Protein AF-A0A967SQD0-F1 (afdb_monomer)

Radius of gyration: 14.89 Å; Cα contacts (8 Å, |Δi|>4): 60; chains: 1; bounding box: 29×39×36 Å

Foldseek 3Di:
DPPQFFWKWKQDPDRDIDTHDLDPPDDDDDDPPPIDIDTTDGPDDRDDDDDDDDPDDDPPPPPD

Secondary structure (DSSP, 8-state):
-TTSB--EEEE-STT-EEEE---TT------TTT--EEEPPBSS----------SS--STT---

Structure (mmCIF, N/CA/C/O backbone):
data_AF-A0A967SQD0-F1
#
_entry.id   AF-A0A967SQD0-F1
#
loop_
_atom_site.group_PDB
_atom_site.id
_atom_site.type_symbol
_atom_site.label_atom_id
_atom_site.label_alt_id
_atom_site.label_comp_id
_atom_site.label_asym_id
_atom_site.label_entity_id
_atom_site.label_seq_id
_atom_site.pdbx_PDB_ins_code
_atom_site.Cartn_x
_atom_site.Cartn_y
_atom_site.Cartn_z
_atom_site.occupancy
_atom_site.B_iso_or_equiv
_atom_site.auth_seq_id
_atom_site.auth_comp_id
_atom_site.auth_asym_id
_atom_site.auth_atom_id
_atom_site.pdbx_PDB_model_num
ATOM 1 N N . GLN A 1 1 ? -8.169 3.380 14.000 1.00 71.06 1 GLN A N 1
ATOM 2 C CA . GLN A 1 1 ? -7.917 2.771 15.320 1.00 71.06 1 GLN A CA 1
ATOM 3 C C . GLN A 1 1 ? -7.665 1.287 15.103 1.00 71.06 1 GLN A C 1
ATOM 5 O O . GLN A 1 1 ? -8.074 0.788 14.055 1.00 71.06 1 GLN A O 1
ATOM 10 N N . PRO A 1 2 ? -6.971 0.588 16.018 1.00 81.69 2 PRO A N 1
ATOM 11 C CA . PRO A 1 2 ? -6.806 -0.857 15.901 1.00 81.69 2 PRO A CA 1
ATOM 12 C C . PRO A 1 2 ? -8.171 -1.533 15.700 1.00 81.69 2 PRO A C 1
ATOM 14 O O . PRO A 1 2 ? -9.096 -1.266 16.463 1.00 81.69 2 PRO A O 1
ATOM 17 N N . GLY A 1 3 ? -8.302 -2.349 14.652 1.00 87.06 3 GLY A N 1
ATOM 18 C CA . GLY A 1 3 ? -9.558 -3.021 14.288 1.00 87.06 3 GLY A CA 1
ATOM 19 C C . GLY A 1 3 ? -10.424 -2.319 13.230 1.00 87.06 3 GLY A C 1
ATOM 20 O O . GLY A 1 3 ? -11.378 -2.924 12.751 1.00 87.06 3 GLY A O 1
ATOM 21 N N . ASP A 1 4 ? -10.085 -1.098 12.802 1.00 92.69 4 ASP A N 1
ATOM 22 C CA . ASP A 1 4 ? -10.808 -0.395 11.721 1.00 92.69 4 ASP A CA 1
ATOM 23 C C . ASP A 1 4 ? -10.510 -0.958 10.312 1.00 92.69 4 ASP A C 1
ATOM 25 O O . ASP A 1 4 ? -11.209 -0.637 9.338 1.00 92.69 4 ASP A O 1
ATOM 29 N N . GLY A 1 5 ? -9.460 -1.774 10.192 1.00 94.94 5 GLY A N 1
ATOM 30 C CA . GLY A 1 5 ? -8.959 -2.314 8.933 1.00 94.94 5 GLY A CA 1
ATOM 31 C C . GLY A 1 5 ? -8.288 -1.260 8.046 1.00 94.94 5 GLY A C 1
ATOM 32 O O . GLY A 1 5 ? -7.961 -0.147 8.474 1.00 94.94 5 GLY A O 1
ATOM 33 N N . GLY A 1 6 ? -8.123 -1.577 6.761 1.00 96.56 6 GLY A N 1
ATOM 34 C CA . GLY A 1 6 ? -7.490 -0.673 5.797 1.00 96.56 6 GLY A CA 1
ATOM 35 C C . GLY A 1 6 ? -5.962 -0.667 5.848 1.00 96.56 6 GLY A C 1
ATOM 36 O O . GLY A 1 6 ? -5.328 0.278 5.362 1.00 96.56 6 GLY A O 1
ATOM 37 N N . GLU A 1 7 ? -5.351 -1.679 6.449 1.00 97.75 7 GLU A N 1
ATOM 38 C CA . GLU A 1 7 ? -3.910 -1.868 6.419 1.00 97.75 7 GLU A CA 1
ATOM 39 C C . GLU A 1 7 ? -3.428 -2.051 4.977 1.00 97.75 7 GLU A C 1
ATOM 41 O O . GLU A 1 7 ? -4.092 -2.659 4.134 1.00 97.75 7 GLU A O 1
ATOM 46 N N . LEU A 1 8 ? -2.256 -1.492 4.686 1.00 97.62 8 LEU A N 1
ATOM 47 C CA . LEU A 1 8 ? -1.525 -1.817 3.471 1.00 97.62 8 LEU A CA 1
ATOM 48 C C . LEU A 1 8 ? -0.716 -3.079 3.758 1.00 97.62 8 LEU A C 1
ATOM 50 O O . LEU A 1 8 ? 0.199 -3.048 4.582 1.00 97.62 8 LEU A O 1
ATOM 54 N N . LYS A 1 9 ? -1.076 -4.179 3.104 1.00 97.94 9 LYS A N 1
ATOM 55 C CA . LYS A 1 9 ? -0.365 -5.446 3.205 1.00 97.94 9 LYS A CA 1
ATOM 56 C C . LYS A 1 9 ? 0.629 -5.550 2.062 1.00 97.94 9 LYS A C 1
ATOM 58 O O . LYS A 1 9 ? 0.251 -5.396 0.906 1.00 97.94 9 LYS A O 1
ATOM 63 N N . MET A 1 10 ? 1.888 -5.795 2.394 1.00 97.19 10 MET A N 1
ATOM 64 C CA . MET A 1 10 ? 2.970 -6.003 1.435 1.00 97.19 10 MET A CA 1
ATOM 65 C C . MET A 1 10 ? 3.473 -7.434 1.521 1.00 97.19 10 MET A C 1
ATOM 67 O O . MET A 1 10 ? 3.642 -7.958 2.625 1.00 97.19 10 MET A O 1
ATOM 71 N N . TYR A 1 11 ? 3.743 -8.025 0.364 1.00 96.75 11 TYR A N 1
ATOM 72 C CA . TYR A 1 11 ? 4.293 -9.367 0.244 1.00 96.75 11 TYR A CA 1
ATOM 73 C C . TYR A 1 11 ? 5.800 -9.279 0.011 1.00 96.75 11 TYR A C 1
ATOM 75 O O . TYR A 1 11 ? 6.268 -8.622 -0.922 1.00 96.75 11 TYR A O 1
ATOM 83 N N . GLY A 1 12 ? 6.554 -9.890 0.919 1.00 91.75 12 GLY A N 1
ATOM 84 C CA . GLY A 1 12 ? 8.002 -10.009 0.851 1.00 91.75 12 GLY A CA 1
ATOM 85 C C . GLY A 1 12 ? 8.442 -11.315 0.182 1.00 91.75 12 GLY A C 1
ATOM 86 O O . GLY A 1 12 ? 7.616 -12.093 -0.292 1.00 91.75 12 GLY A O 1
ATOM 87 N N . PRO A 1 13 ? 9.757 -11.578 0.122 1.00 89.62 13 PRO A N 1
ATOM 88 C CA . PRO A 1 13 ? 10.280 -12.842 -0.385 1.00 89.62 13 PRO A CA 1
ATOM 89 C C . PRO A 1 13 ? 9.782 -14.041 0.439 1.00 89.62 13 PRO A C 1
ATOM 91 O O . PR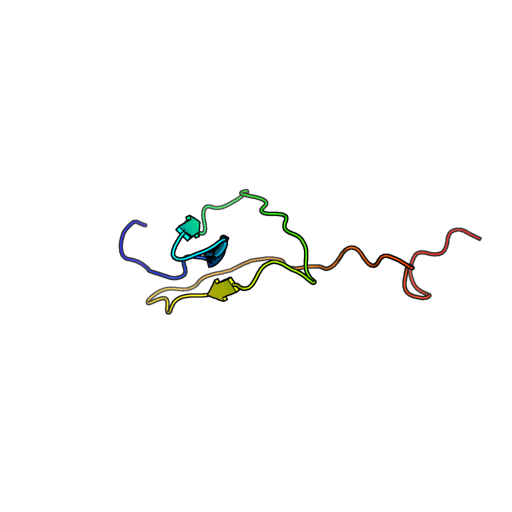O A 1 13 ? 9.879 -14.041 1.665 1.00 89.62 13 PRO A O 1
ATOM 94 N N . GLY A 1 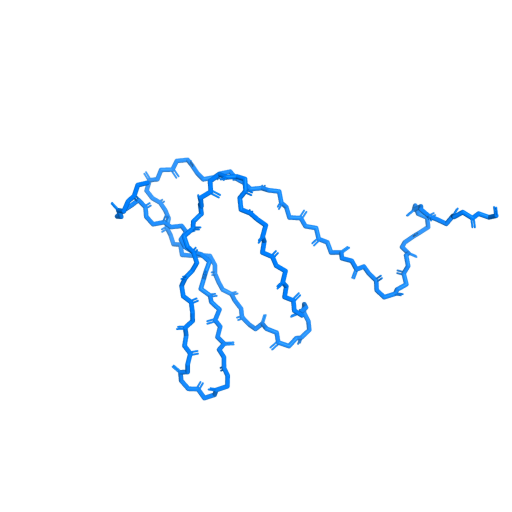14 ? 9.319 -15.091 -0.243 1.00 88.12 14 GLY A N 1
ATOM 95 C CA . GLY A 1 14 ? 8.735 -16.266 0.411 1.00 88.12 14 GLY A CA 1
ATOM 96 C C . GLY A 1 14 ? 7.333 -15.973 0.947 1.00 88.12 14 GLY A C 1
ATOM 97 O O . GLY A 1 14 ? 6.537 -15.350 0.254 1.00 88.12 14 GLY A O 1
ATOM 98 N N . ASP A 1 15 ? 7.051 -16.411 2.175 1.00 87.69 15 ASP A N 1
ATOM 99 C CA . ASP A 1 15 ? 5.762 -16.194 2.854 1.00 87.69 15 ASP A CA 1
ATOM 100 C 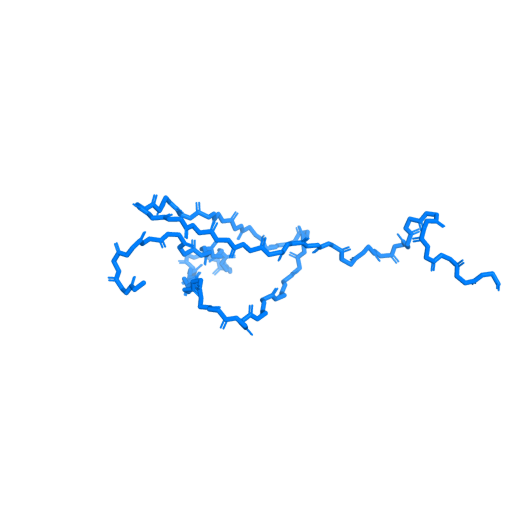C . ASP A 1 15 ? 5.783 -14.976 3.803 1.00 87.69 15 ASP A C 1
ATOM 102 O O . ASP A 1 15 ? 4.914 -14.833 4.666 1.00 87.69 15 ASP A O 1
ATOM 106 N N . ASP A 1 16 ? 6.791 -14.102 3.686 1.00 93.81 16 ASP A N 1
ATOM 107 C CA . ASP A 1 16 ? 6.894 -12.920 4.541 1.00 93.81 16 ASP A CA 1
ATOM 108 C C . ASP A 1 16 ? 5.829 -11.881 4.172 1.00 93.81 16 ASP A C 1
ATOM 110 O O . ASP A 1 16 ? 5.609 -11.560 3.001 1.00 93.81 16 ASP A O 1
ATOM 114 N N . THR A 1 17 ? 5.161 -11.332 5.184 1.00 96.00 17 THR A N 1
ATOM 115 C CA . THR A 1 17 ? 4.128 -10.315 4.986 1.00 96.00 17 THR A CA 1
ATOM 116 C C . THR A 1 17 ? 4.274 -9.202 6.004 1.00 96.00 17 THR A C 1
ATOM 118 O O . THR A 1 17 ? 4.400 -9.428 7.205 1.00 96.00 17 THR A O 1
ATOM 121 N N . THR A 1 18 ? 4.225 -7.966 5.516 1.00 96.56 18 THR A N 1
ATOM 122 C CA . THR A 1 18 ? 4.255 -6.772 6.362 1.00 96.56 18 THR A CA 1
ATOM 123 C C . THR A 1 18 ? 2.906 -6.073 6.302 1.00 96.56 18 THR A C 1
ATOM 125 O O . THR A 1 18 ? 2.428 -5.721 5.223 1.00 96.56 18 THR A O 1
ATOM 128 N N . LEU A 1 19 ? 2.297 -5.844 7.466 1.00 96.88 19 LEU A N 1
ATOM 129 C CA . LEU A 1 19 ? 1.075 -5.054 7.607 1.00 96.88 19 LEU A CA 1
ATOM 130 C C . LEU A 1 19 ? 1.414 -3.645 8.081 1.00 96.88 19 LEU A C 1
ATOM 132 O O . LEU A 1 19 ? 2.068 -3.459 9.106 1.00 96.88 19 LEU A O 1
ATOM 136 N N . ILE A 1 20 ? 0.948 -2.647 7.335 1.00 96.44 20 ILE A N 1
ATOM 137 C CA . ILE A 1 20 ? 1.208 -1.241 7.626 1.00 96.44 20 ILE A CA 1
ATOM 138 C C . ILE A 1 20 ? -0.109 -0.542 7.941 1.00 96.44 20 ILE A C 1
ATOM 140 O O . ILE A 1 20 ? -0.967 -0.359 7.075 1.00 96.44 20 ILE A O 1
ATOM 144 N N . GLU A 1 21 ? -0.240 -0.092 9.186 1.00 96.50 21 GLU A N 1
ATOM 145 C CA . GLU A 1 21 ? -1.409 0.658 9.637 1.00 96.50 21 GLU A CA 1
ATOM 146 C C . GLU A 1 21 ? -1.500 2.042 8.957 1.00 96.50 21 GLU A C 1
ATOM 148 O O . GLU A 1 21 ? -0.484 2.757 8.877 1.00 96.50 21 GLU A O 1
ATOM 153 N N . PRO A 1 22 ? -2.708 2.473 8.531 1.00 95.75 22 PRO A N 1
ATOM 154 C CA . PRO A 1 22 ? -2.942 3.750 7.854 1.00 95.75 22 PRO A CA 1
ATOM 155 C C . PRO A 1 22 ? -2.982 4.928 8.846 1.00 95.75 22 PRO A C 1
ATOM 157 O O . PRO A 1 22 ? -4.008 5.579 9.049 1.00 95.75 22 PRO A O 1
ATOM 160 N N . ILE A 1 23 ? -1.846 5.212 9.483 1.00 94.81 23 ILE A N 1
ATOM 161 C CA . ILE A 1 23 ? -1.706 6.304 10.455 1.00 94.81 23 ILE A CA 1
ATOM 162 C C . ILE A 1 23 ? -1.494 7.640 9.728 1.00 94.81 23 ILE A C 1
ATOM 164 O O . ILE A 1 23 ? -0.710 7.740 8.782 1.00 94.81 23 ILE A O 1
ATOM 168 N N . ALA A 1 24 ? -2.176 8.694 10.182 1.00 95.25 24 ALA A N 1
ATOM 169 C CA . ALA A 1 24 ? -2.042 10.031 9.609 1.00 95.25 24 ALA A CA 1
ATOM 170 C C . ALA A 1 24 ? -0.579 10.515 9.614 1.00 95.25 24 ALA A C 1
ATOM 172 O O . ALA A 1 24 ? 0.153 10.296 10.578 1.00 95.25 24 ALA A O 1
ATOM 173 N N . LYS A 1 25 ? -0.179 11.227 8.550 1.00 96.06 25 LYS A N 1
ATOM 174 C CA . LYS A 1 25 ? 1.183 11.764 8.336 1.00 96.06 25 LYS A CA 1
ATOM 175 C C . LYS A 1 25 ? 2.276 10.698 8.141 1.00 96.06 25 LYS A C 1
ATOM 177 O O . LYS A 1 25 ? 3.449 11.054 8.075 1.00 96.06 25 LYS A O 1
ATOM 182 N N . ARG A 1 26 ? 1.920 9.415 8.010 1.00 96.81 26 ARG A N 1
ATOM 183 C CA . ARG A 1 26 ? 2.858 8.356 7.622 1.00 96.81 26 ARG A CA 1
ATOM 184 C C . ARG A 1 26 ? 3.040 8.342 6.105 1.00 96.81 26 ARG A C 1
ATOM 186 O O . ARG A 1 26 ? 2.063 8.297 5.363 1.00 96.81 26 ARG A O 1
ATOM 193 N N . MET A 1 27 ? 4.294 8.348 5.661 1.00 97.12 27 MET A N 1
ATOM 194 C CA . MET A 1 27 ? 4.671 8.105 4.269 1.00 97.12 27 MET A CA 1
ATOM 195 C C . MET A 1 27 ? 5.223 6.687 4.144 1.00 97.12 27 MET A C 1
ATOM 197 O O . MET A 1 27 ? 6.003 6.249 4.986 1.00 97.12 27 MET A O 1
ATOM 201 N N . VAL A 1 28 ? 4.813 5.986 3.091 1.00 97.06 28 VAL A N 1
ATOM 202 C CA . VAL A 1 28 ? 5.303 4.650 2.751 1.00 97.06 28 VAL A CA 1
ATOM 203 C C . VAL A 1 28 ? 5.789 4.702 1.310 1.00 97.06 28 VAL A C 1
ATOM 205 O O . VAL A 1 28 ? 5.079 5.207 0.443 1.00 97.06 28 VAL A O 1
ATOM 208 N N . MET A 1 29 ? 6.997 4.206 1.059 1.00 97.00 29 MET A N 1
ATOM 209 C CA . MET A 1 29 ? 7.588 4.123 -0.275 1.00 97.00 29 MET A CA 1
ATOM 210 C C . MET A 1 29 ? 8.068 2.700 -0.515 1.00 97.00 29 MET A C 1
ATOM 212 O O . MET A 1 29 ? 8.672 2.091 0.364 1.00 97.00 29 MET A O 1
ATOM 216 N N . PHE A 1 30 ? 7.809 2.184 -1.708 1.00 95.88 30 PHE A N 1
ATOM 217 C CA . PHE A 1 30 ? 8.219 0.850 -2.121 1.00 95.88 30 PHE A CA 1
ATOM 218 C C . PHE A 1 30 ? 8.407 0.809 -3.638 1.00 95.88 30 PHE A C 1
ATOM 220 O O . PHE A 1 30 ? 7.976 1.708 -4.365 1.00 95.88 30 PHE A O 1
ATOM 227 N N . LYS A 1 31 ? 9.098 -0.227 -4.112 1.00 94.62 31 LYS A N 1
ATOM 228 C CA . LYS A 1 31 ? 9.349 -0.464 -5.535 1.00 94.62 31 LYS A CA 1
ATOM 229 C C . LYS A 1 31 ? 8.051 -0.870 -6.228 1.00 94.62 31 LYS A C 1
ATOM 231 O O . LYS A 1 31 ? 7.480 -1.906 -5.904 1.00 94.62 31 LYS A O 1
ATOM 236 N N . SER A 1 32 ? 7.594 -0.053 -7.174 1.00 94.25 32 SER A N 1
ATOM 237 C CA . SER A 1 32 ? 6.315 -0.256 -7.864 1.00 94.25 32 SER A CA 1
ATOM 238 C C . SER A 1 32 ? 6.279 -1.493 -8.763 1.00 94.25 32 SER A C 1
ATOM 240 O O . SER A 1 32 ? 5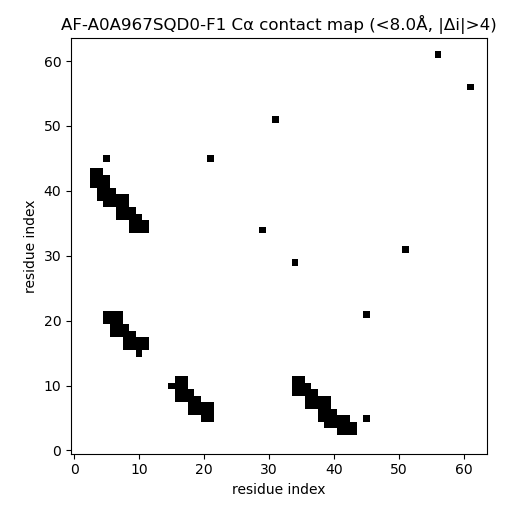.196 -1.953 -9.098 1.00 94.25 32 SER A O 1
ATOM 242 N N . ASP A 1 33 ? 7.439 -1.985 -9.193 1.00 94.25 33 ASP A N 1
ATOM 243 C CA . ASP A 1 33 ? 7.605 -3.114 -10.110 1.00 94.25 33 ASP A CA 1
ATOM 244 C C . ASP A 1 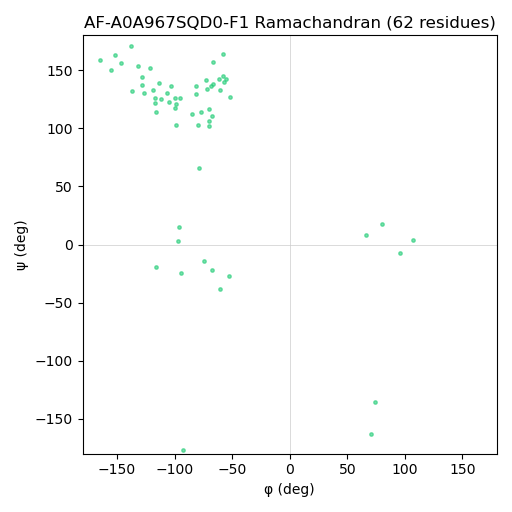33 ? 7.819 -4.456 -9.400 1.00 94.25 33 ASP A C 1
ATOM 246 O O . ASP A 1 33 ? 7.526 -5.495 -9.983 1.00 94.25 33 ASP A O 1
ATOM 250 N N . THR A 1 34 ? 8.319 -4.448 -8.160 1.00 94.69 34 THR A N 1
ATOM 251 C CA . THR A 1 34 ? 8.689 -5.685 -7.450 1.00 94.69 34 THR A CA 1
ATOM 252 C C . THR A 1 34 ? 7.879 -5.968 -6.193 1.00 94.69 34 THR A C 1
ATOM 254 O O . THR A 1 34 ? 7.911 -7.096 -5.717 1.00 94.69 34 THR A O 1
ATOM 257 N N . VAL A 1 35 ? 7.213 -4.972 -5.602 1.00 95.31 35 VAL A N 1
ATOM 258 C CA . VAL A 1 35 ? 6.480 -5.161 -4.340 1.00 95.31 35 VAL A CA 1
ATOM 259 C C . VAL A 1 35 ? 5.000 -5.354 -4.630 1.00 95.31 35 VAL A C 1
ATOM 261 O O . VAL A 1 35 ? 4.262 -4.396 -4.887 1.00 95.31 35 VAL A O 1
ATOM 264 N N . GLU A 1 36 ? 4.566 -6.608 -4.554 1.00 96.56 36 GLU A N 1
ATOM 265 C CA . GLU A 1 36 ? 3.149 -6.944 -4.537 1.00 96.56 36 GLU A CA 1
ATOM 266 C C . GLU A 1 36 ? 2.524 -6.454 -3.227 1.00 96.56 36 GLU A C 1
ATOM 268 O O . GLU A 1 36 ? 3.106 -6.568 -2.141 1.00 96.56 36 GLU A O 1
ATOM 273 N N . HIS A 1 37 ? 1.347 -5.847 -3.331 1.00 96.88 37 HIS A N 1
ATOM 274 C CA . HIS A 1 37 ? 0.662 -5.262 -2.192 1.00 96.88 37 HIS A CA 1
ATOM 275 C C . HIS A 1 37 ? -0.845 -5.199 -2.425 1.00 96.88 37 HIS A C 1
ATOM 277 O O . HIS A 1 37 ? -1.310 -5.015 -3.548 1.00 96.88 37 HIS A O 1
ATOM 283 N N . GLU A 1 38 ? -1.604 -5.285 -1.340 1.00 97.56 38 GLU A N 1
ATOM 284 C CA . GLU A 1 38 ? -3.051 -5.093 -1.335 1.00 97.56 38 GLU A CA 1
ATOM 285 C C . GLU A 1 38 ? -3.465 -4.139 -0.210 1.00 97.56 38 GLU A C 1
ATOM 287 O O . GLU A 1 38 ? -2.783 -3.999 0.809 1.00 97.56 38 GLU A O 1
ATOM 292 N N . VAL A 1 39 ? -4.592 -3.454 -0.396 1.00 97.69 39 VAL A N 1
ATOM 293 C CA . VAL A 1 39 ? -5.225 -2.673 0.671 1.00 97.69 39 VAL A CA 1
ATOM 294 C C . VAL A 1 39 ? -6.355 -3.515 1.237 1.00 97.69 39 VAL A C 1
ATOM 296 O O . VAL A 1 39 ? -7.301 -3.832 0.517 1.00 97.69 39 VAL A O 1
ATOM 299 N N . LEU A 1 40 ? -6.261 -3.862 2.520 1.00 97.56 40 LEU A N 1
ATOM 300 C CA . LEU A 1 40 ? -7.291 -4.648 3.189 1.00 97.56 40 LEU A CA 1
ATOM 301 C C . LEU A 1 40 ? -8.600 -3.859 3.308 1.00 97.56 40 LEU A C 1
ATOM 303 O O . LEU A 1 40 ? -8.618 -2.623 3.283 1.00 97.56 40 LEU A O 1
ATOM 307 N N . LEU A 1 41 ? -9.709 -4.584 3.456 1.00 97.00 41 LEU A N 1
ATOM 308 C CA . LEU A 1 41 ? -11.017 -3.975 3.681 1.00 97.00 41 LEU A CA 1
ATOM 309 C C . LEU A 1 41 ? -10.999 -3.108 4.944 1.00 97.00 41 LEU A C 1
ATOM 311 O O . LEU A 1 41 ? -10.330 -3.414 5.930 1.00 97.00 41 LEU A O 1
ATOM 315 N N . THR A 1 42 ? -11.752 -2.015 4.903 1.00 97.19 42 THR A N 1
ATOM 316 C CA . THR A 1 42 ? -11.902 -1.094 6.028 1.00 97.19 42 THR A CA 1
ATOM 317 C C . THR A 1 42 ? -13.374 -0.859 6.312 1.00 97.19 42 THR A C 1
ATOM 319 O O . THR A 1 42 ? -14.189 -0.773 5.395 1.00 97.19 42 THR A O 1
ATOM 322 N N . GLN A 1 43 ? -13.696 -0.724 7.595 1.00 95.56 43 GLN A N 1
ATOM 323 C CA . GLN A 1 43 ? -15.055 -0.484 8.078 1.00 95.56 43 GLN A CA 1
ATOM 324 C C . GLN A 1 43 ? -15.319 1.006 8.351 1.00 95.56 43 GLN A C 1
ATOM 326 O O . GLN A 1 43 ? -16.393 1.377 8.819 1.00 95.56 43 GLN A O 1
ATOM 331 N N . THR A 1 44 ? -14.340 1.871 8.071 1.00 94.44 44 THR A N 1
ATOM 332 C CA . THR A 1 44 ? -14.403 3.314 8.313 1.00 94.44 44 THR A CA 1
ATOM 333 C C . THR A 1 44 ? -13.819 4.105 7.140 1.00 94.44 44 THR A C 1
ATOM 335 O O . THR A 1 44 ? -13.215 3.559 6.219 1.00 94.44 44 THR A O 1
ATOM 338 N N . SER A 1 45 ? -13.988 5.428 7.152 1.00 95.44 45 SER A N 1
ATOM 339 C CA . SER A 1 45 ? -13.427 6.299 6.116 1.00 95.44 45 SER A CA 1
ATOM 340 C C . SER A 1 45 ? -11.895 6.319 6.183 1.00 95.44 45 SER A C 1
ATOM 342 O O . SER A 1 45 ? -11.314 6.971 7.052 1.00 95.44 45 SER A O 1
ATOM 344 N N . ARG A 1 46 ? -11.237 5.729 5.182 1.00 95.81 46 ARG A N 1
ATOM 345 C CA . ARG A 1 46 ? -9.780 5.761 4.997 1.00 95.81 46 ARG A CA 1
ATOM 346 C C . ARG A 1 46 ? -9.383 6.724 3.875 1.00 95.81 46 ARG A C 1
ATOM 348 O O . ARG A 1 46 ? -9.802 6.555 2.735 1.00 95.81 46 ARG A O 1
ATOM 355 N N . LYS A 1 47 ? -8.538 7.717 4.178 1.00 95.69 47 LYS A N 1
ATOM 356 C CA . LYS A 1 47 ? -8.039 8.703 3.199 1.00 95.69 47 LYS A CA 1
ATOM 357 C C . LYS A 1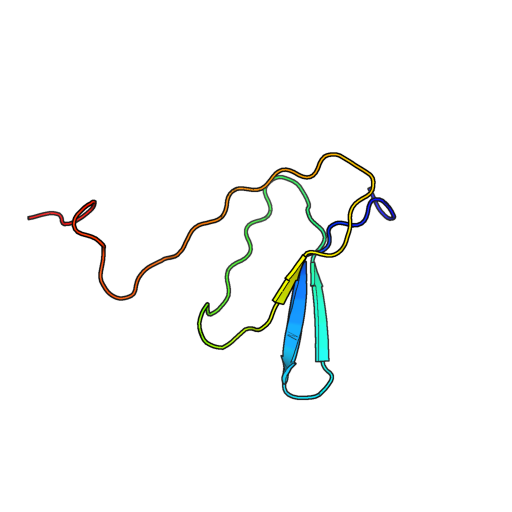 47 ? -6.519 8.628 3.084 1.00 95.69 47 LYS A C 1
ATOM 359 O O . LYS A 1 47 ? -5.826 8.628 4.096 1.00 95.69 47 LYS A O 1
ATOM 364 N N . SER A 1 48 ? -6.011 8.606 1.857 1.00 96.19 48 SER A N 1
ATOM 365 C 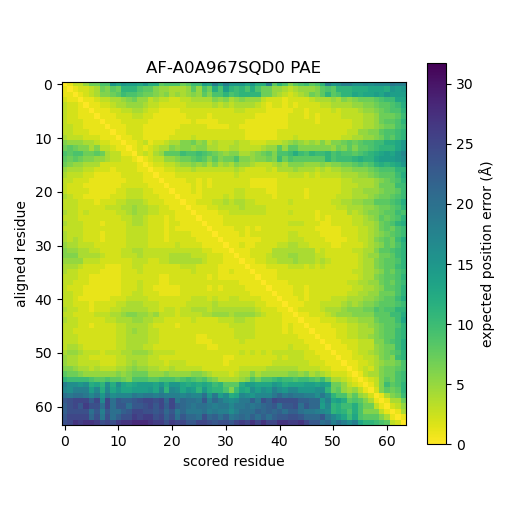CA . SER A 1 48 ? -4.577 8.596 1.554 1.00 96.19 48 SER A CA 1
ATOM 366 C C . SER A 1 48 ? -4.296 9.354 0.263 1.00 96.19 48 SER A C 1
ATOM 368 O O . SER A 1 48 ? -5.163 9.454 -0.602 1.00 96.19 48 SER A O 1
ATOM 370 N N . ILE A 1 49 ? -3.069 9.843 0.122 1.00 97.19 49 ILE A N 1
ATOM 371 C CA . ILE A 1 49 ? -2.544 10.368 -1.138 1.00 97.19 49 ILE A CA 1
ATOM 372 C C . ILE A 1 49 ? -1.560 9.326 -1.666 1.00 97.19 49 ILE A C 1
ATOM 374 O O . ILE A 1 49 ? -0.711 8.857 -0.911 1.00 97.19 49 ILE A O 1
ATOM 378 N N . THR A 1 50 ? -1.694 8.953 -2.936 1.00 96.62 50 THR A N 1
ATOM 379 C CA . THR A 1 50 ? -0.782 8.030 -3.620 1.00 96.62 50 THR A CA 1
ATOM 380 C C . THR A 1 50 ? -0.177 8.707 -4.842 1.00 96.62 50 THR A C 1
ATOM 382 O O . THR A 1 50 ? -0.786 9.608 -5.422 1.00 96.62 50 THR A O 1
ATOM 385 N N . GLY A 1 51 ? 1.024 8.289 -5.221 1.00 94.19 51 GLY A N 1
ATOM 386 C CA . GLY A 1 51 ? 1.726 8.797 -6.387 1.00 94.19 51 GLY A CA 1
ATOM 387 C C . GLY A 1 51 ? 2.886 7.891 -6.775 1.00 94.19 51 GLY A C 1
ATOM 388 O O . GLY A 1 51 ? 3.394 7.127 -5.956 1.00 94.19 51 GLY A O 1
ATOM 389 N N . TRP A 1 52 ? 3.310 8.003 -8.032 1.00 93.44 52 TRP A N 1
ATOM 390 C CA . TRP A 1 52 ? 4.410 7.225 -8.591 1.00 93.44 52 TRP A CA 1
ATOM 391 C C . TRP A 1 52 ? 5.542 8.153 -9.009 1.00 93.44 52 TRP A C 1
ATOM 393 O O . TRP A 1 52 ? 5.345 9.079 -9.796 1.00 93.44 52 TRP A O 1
ATOM 403 N N . LEU A 1 53 ? 6.742 7.876 -8.501 1.00 91.81 53 LEU A N 1
ATOM 404 C CA . LEU A 1 53 ? 7.967 8.461 -9.029 1.00 91.81 53 LEU A CA 1
ATOM 405 C C . LEU A 1 53 ? 8.353 7.678 -10.281 1.00 91.81 53 LEU A C 1
ATOM 407 O O . LEU A 1 53 ? 8.828 6.547 -10.202 1.00 91.81 53 LEU A O 1
ATOM 411 N N . LEU A 1 54 ? 8.089 8.270 -11.442 1.00 89.00 54 LEU A N 1
ATOM 412 C CA . LEU A 1 54 ? 8.399 7.654 -12.7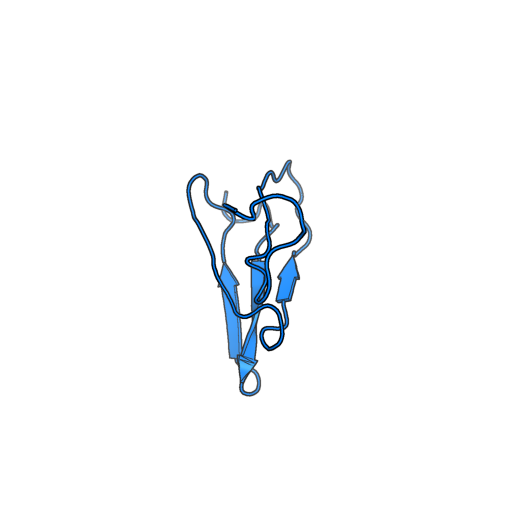25 1.00 89.00 54 LEU A CA 1
ATOM 413 C C . LEU A 1 54 ? 9.910 7.670 -12.966 1.00 89.00 54 LEU A C 1
ATOM 415 O O . LEU A 1 54 ? 10.578 8.664 -12.686 1.00 89.00 54 LEU A O 1
ATOM 419 N N . HIS A 1 55 ? 10.442 6.594 -13.549 1.00 86.44 55 HIS A N 1
ATOM 420 C CA . HIS A 1 55 ? 11.844 6.554 -13.974 1.00 86.44 55 HIS A CA 1
ATOM 421 C C . HIS A 1 55 ? 12.157 7.636 -15.022 1.00 86.44 55 HIS A C 1
ATOM 423 O O . HIS A 1 55 ? 13.219 8.251 -14.989 1.00 86.44 55 HIS A O 1
ATOM 429 N N . GLN A 1 56 ? 11.212 7.883 -15.931 1.00 86.06 56 GLN A N 1
ATOM 430 C CA . GLN A 1 56 ? 11.228 9.012 -16.853 1.00 86.06 56 GLN A CA 1
ATOM 431 C C . GLN A 1 56 ? 10.016 9.892 -16.541 1.00 86.06 56 GLN A C 1
ATOM 433 O O . GLN A 1 56 ? 8.891 9.384 -16.582 1.00 86.06 56 GLN A O 1
ATOM 438 N N . PRO A 1 57 ? 10.206 11.181 -16.215 1.00 76.62 57 PRO A N 1
ATOM 439 C CA . PRO A 1 57 ? 9.093 12.075 -15.944 1.00 76.62 57 PRO A CA 1
ATOM 440 C C . PRO A 1 57 ? 8.133 12.130 -17.134 1.00 76.62 57 PRO A C 1
ATOM 442 O O . PRO A 1 57 ? 8.561 12.202 -18.291 1.00 76.62 57 PRO A O 1
ATOM 445 N N . ALA A 1 58 ? 6.831 12.148 -16.847 1.00 74.00 58 ALA A N 1
ATOM 446 C CA . ALA A 1 58 ? 5.845 12.554 -17.839 1.00 74.00 58 ALA A CA 1
ATOM 447 C C . ALA A 1 58 ? 6.158 13.988 -18.313 1.00 74.00 58 ALA A C 1
ATOM 449 O O . ALA A 1 58 ? 6.905 14.725 -17.671 1.00 74.00 58 ALA A O 1
ATOM 450 N N . THR A 1 59 ? 5.584 14.415 -19.438 1.00 74.88 59 THR A N 1
ATOM 451 C CA . THR A 1 59 ? 5.831 15.751 -20.015 1.00 74.88 59 THR A CA 1
ATOM 452 C C . THR A 1 59 ? 5.605 16.891 -19.007 1.00 74.88 59 THR A C 1
ATOM 454 O O . THR A 1 59 ? 6.241 17.937 -19.105 1.00 74.88 59 THR A O 1
ATOM 457 N N . ILE A 1 60 ? 4.745 16.672 -18.005 1.00 68.94 60 ILE A N 1
ATOM 458 C CA . ILE A 1 60 ? 4.555 17.545 -16.843 1.00 68.94 60 ILE A CA 1
ATOM 459 C C . ILE A 1 60 ? 5.716 17.340 -15.855 1.00 68.94 60 ILE A C 1
ATOM 461 O O . ILE A 1 60 ? 5.843 16.275 -15.256 1.00 68.94 60 ILE A O 1
ATOM 465 N N . GLY A 1 61 ? 6.542 18.375 -15.667 1.00 60.97 61 GLY A N 1
ATOM 466 C CA . GLY A 1 61 ? 7.690 18.356 -14.748 1.00 60.97 61 GLY A CA 1
ATOM 467 C C . GLY A 1 61 ? 9.066 18.291 -15.421 1.00 60.97 61 GLY A C 1
ATOM 468 O O . GLY A 1 61 ? 10.074 18.248 -14.719 1.00 60.97 61 GLY A O 1
ATOM 469 N N . LYS A 1 62 ? 9.143 18.330 -16.760 1.00 62.16 62 LYS A N 1
ATOM 470 C CA . LYS A 1 62 ? 10.406 1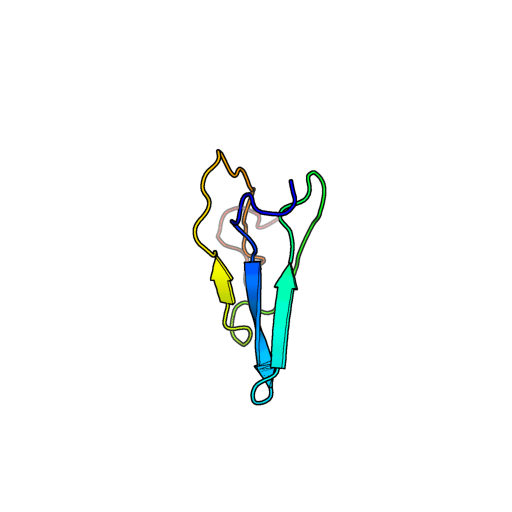8.628 -17.451 1.00 62.16 62 LYS A CA 1
ATOM 471 C C . LYS A 1 62 ? 10.769 20.097 -17.224 1.00 62.16 62 LYS A C 1
ATOM 473 O O . LYS A 1 62 ? 10.159 20.981 -17.821 1.00 62.16 62 LYS A O 1
ATOM 478 N N . PHE A 1 63 ? 11.762 20.344 -16.376 1.00 65.62 63 PHE A N 1
ATOM 479 C CA . PHE A 1 63 ? 12.503 21.601 -16.401 1.00 65.62 63 PHE A CA 1
ATOM 480 C C . PHE A 1 63 ? 13.343 21.577 -17.679 1.00 65.62 63 PHE A C 1
ATOM 482 O O . PHE A 1 63 ? 14.293 20.800 -17.779 1.00 65.62 63 PHE A O 1
ATOM 489 N N . ILE A 1 64 ? 12.877 22.304 -18.693 1.00 62.25 64 ILE A N 1
ATOM 490 C CA . ILE A 1 64 ? 13.646 22.591 -19.907 1.00 62.25 64 ILE A CA 1
ATOM 491 C C . ILE A 1 64 ? 14.806 23.507 -19.521 1.00 62.25 64 ILE A C 1
ATOM 493 O O . ILE A 1 64 ? 14.552 24.424 -18.705 1.00 62.25 64 ILE A O 1
#

Nearest PDB structures (foldseek):
  6v8p-assembly1_G  TM=3.530E-01  e=5.492E+00  Saccharomyces cerevisiae S288C
  6v93-assembly1_G  TM=4.413E-01  e=8.702E+00  Saccharomyces cerevisiae S288C

Solvent-accessible surface area (backbone atoms only — not comparable to full-atom values): 4556 Å² total; per-residue (Å²): 109,96,89,38,59,39,28,41,36,36,53,47,82,81,89,42,72,48,79,40,75,81,52,87,92,67,84,86,87,78,57,86,89,76,53,54,66,49,72,47,73,52,84,59,96,81,85,86,88,85,85,79,89,58,96,68,74,56,86,77,83,66,84,124

pLDDT: mean 90.89, std 9.87, range [60.97, 97.94]

Sequence (64 aa):
QPGDGGELKMYGPGDDTTLIEPIAKRMVMFKSDTVEHEVLLTQTSRKSITGWLLHQPATIGKFI

Mean predicted aligned error: 5.27 Å